Protein AF-A0A931XRP3-F1 (afdb_monomer_lite)

Foldseek 3Di:
DDDDDWDWDDDPDIDTDDFDFQPDQVVVLVVCVVPVCVPNPFKAWDDAQPADPVGHTQGTWIAGPVRDIWTAHDDRGDPVPDRPGPPDPDDDDDDPPDDPPDDDDDD

Sequence (107 aa):
MPIRHAIWKVGTKPEPLAEVSLGKEALLEQMITEDPTILSDRWLLIGRQVRTTHGGFIDLLALNQDGQLIVIELKSKILVSRLHIDKKAVPYGPHPRTNPLSVHAAR

pLDDT: mean 74.0, std 21.75, range [33.06, 96.06]

Secondary structure (DSSP, 8-state):
-PPPP--EE-SSS-EEPPP---S-HHHHHHHHHH-GGGT-TT-EEEEEEEEPTTS-EEEEEEE-TTS-EEEE---S---TT-----------PPPP---S-------

Radius of gyration: 20.44 Å; chains: 1; bounding box: 59×37×60 Å

Structure (mmCIF, N/CA/C/O backbone):
data_AF-A0A931XRP3-F1
#
_entry.id   AF-A0A931XRP3-F1
#
loop_
_atom_site.group_PDB
_atom_site.id
_atom_site.type_symbol
_atom_site.label_atom_id
_atom_site.label_alt_id
_atom_site.label_comp_id
_atom_site.label_asym_id
_atom_site.label_entity_id
_atom_site.label_seq_id
_atom_site.pdbx_PDB_ins_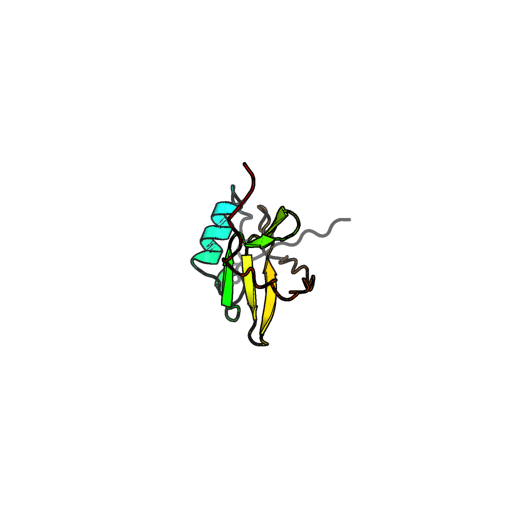code
_atom_site.Cartn_x
_atom_site.Cartn_y
_atom_site.Cartn_z
_atom_site.occupancy
_atom_site.B_iso_or_equiv
_atom_site.auth_seq_id
_atom_site.auth_comp_id
_atom_site.auth_asym_id
_atom_site.auth_atom_id
_atom_site.pdbx_PDB_model_num
ATOM 1 N N . MET A 1 1 ? -10.724 26.947 8.321 1.00 52.25 1 MET A N 1
ATOM 2 C CA . MET A 1 1 ? -10.308 26.123 9.481 1.00 52.25 1 MET A CA 1
ATOM 3 C C . MET A 1 1 ? -9.977 24.718 8.988 1.00 52.25 1 MET A C 1
ATOM 5 O O . MET A 1 1 ? -10.747 24.224 8.173 1.00 52.25 1 MET A O 1
ATOM 9 N N . PRO A 1 2 ? -8.859 24.089 9.394 1.00 67.19 2 PRO A N 1
ATOM 10 C CA . PRO A 1 2 ? -8.528 22.729 8.962 1.00 67.19 2 PRO A CA 1
ATOM 11 C C . PRO A 1 2 ? -9.382 21.682 9.699 1.00 67.19 2 PRO A C 1
ATOM 13 O O . PRO A 1 2 ? -9.527 21.743 10.919 1.00 67.19 2 PRO A O 1
ATOM 16 N N . ILE A 1 3 ? -9.936 20.720 8.958 1.00 74.50 3 ILE A N 1
ATOM 17 C CA . ILE A 1 3 ? -10.701 19.589 9.504 1.00 74.50 3 ILE A CA 1
ATOM 18 C C . ILE A 1 3 ? -9.706 18.525 9.989 1.00 74.50 3 ILE A C 1
ATOM 20 O O . ILE A 1 3 ? -8.907 18.021 9.197 1.00 74.50 3 ILE A O 1
ATOM 24 N N . ARG A 1 4 ? -9.748 18.179 11.281 1.00 67.31 4 ARG A N 1
ATOM 25 C CA . ARG A 1 4 ? -9.006 17.039 11.844 1.00 67.31 4 ARG A CA 1
ATOM 26 C C . ARG A 1 4 ? -9.893 15.798 11.815 1.00 67.31 4 ARG A C 1
ATOM 28 O O . ARG A 1 4 ? -11.001 15.834 12.339 1.00 67.31 4 ARG A O 1
ATOM 35 N N . HIS A 1 5 ? -9.397 14.725 11.210 1.00 70.00 5 HIS A N 1
ATOM 36 C CA . HIS A 1 5 ? -10.068 13.427 11.174 1.00 70.00 5 HIS A CA 1
ATOM 37 C C . HIS A 1 5 ? -9.462 12.550 12.274 1.00 70.00 5 HIS A C 1
ATOM 39 O O . HIS A 1 5 ? -8.244 12.527 12.417 1.00 70.00 5 HIS A O 1
ATOM 45 N N . ALA A 1 6 ? -10.297 11.870 13.058 1.00 79.31 6 ALA A N 1
ATOM 46 C CA . ALA A 1 6 ? -9.867 10.941 14.100 1.00 79.31 6 ALA A CA 1
ATOM 47 C C . ALA A 1 6 ? -10.453 9.560 13.817 1.00 79.31 6 ALA A C 1
ATOM 49 O O . ALA A 1 6 ? -11.593 9.450 13.364 1.00 79.31 6 ALA A O 1
ATOM 50 N N . ILE A 1 7 ? -9.678 8.516 14.093 1.00 83.25 7 ILE A N 1
ATOM 51 C CA . ILE A 1 7 ? -10.077 7.129 13.852 1.00 83.25 7 ILE A CA 1
ATOM 52 C C . ILE A 1 7 ? -10.266 6.445 15.188 1.00 83.25 7 ILE A C 1
ATOM 54 O O . ILE A 1 7 ? -9.487 6.645 16.114 1.00 83.25 7 ILE A O 1
ATOM 58 N N . TRP A 1 8 ? -11.336 5.667 15.286 1.00 88.06 8 TRP A N 1
ATOM 59 C CA . TRP A 1 8 ? -11.772 5.040 16.521 1.00 88.06 8 TRP A CA 1
ATOM 60 C C . TRP A 1 8 ? -11.992 3.558 16.281 1.00 88.06 8 TRP A C 1
ATOM 62 O O . TRP A 1 8 ? -12.605 3.162 15.288 1.00 88.06 8 TRP A O 1
ATOM 72 N N . LYS A 1 9 ? -11.519 2.738 17.214 1.00 87.62 9 LYS A N 1
ATOM 73 C CA . LYS A 1 9 ? -11.898 1.336 17.283 1.00 87.62 9 LYS A CA 1
ATOM 74 C C . LYS A 1 9 ? -13.316 1.253 17.843 1.00 87.62 9 LYS A C 1
ATOM 76 O O . LYS A 1 9 ? -13.597 1.776 18.922 1.00 87.62 9 LYS A O 1
ATOM 81 N N . VAL A 1 10 ? -14.207 0.595 17.106 1.00 89.19 10 VAL A N 1
ATOM 82 C CA . VAL A 1 10 ? -15.580 0.339 17.554 1.00 89.19 10 VAL A CA 1
ATOM 83 C C . VAL A 1 10 ? -15.573 -0.859 18.503 1.00 89.19 10 VAL A C 1
ATOM 85 O O . VAL A 1 10 ? -15.036 -1.917 18.179 1.00 89.19 10 VAL A O 1
ATOM 88 N N . GLY A 1 11 ? -16.163 -0.690 19.683 1.00 88.50 11 GLY A N 1
ATOM 89 C CA . GLY A 1 11 ? -16.241 -1.705 20.730 1.00 88.50 11 GLY A CA 1
ATOM 90 C C . GLY A 1 11 ? -17.196 -1.274 21.843 1.00 88.50 11 GLY A C 1
ATOM 91 O O . GLY A 1 11 ? -17.851 -0.239 21.732 1.00 88.50 11 GLY A O 1
ATOM 92 N N . THR A 1 12 ? -17.266 -2.046 22.932 1.00 92.06 12 THR A N 1
ATOM 93 C CA . THR A 1 12 ? -18.099 -1.712 24.109 1.00 92.06 12 THR A CA 1
ATOM 94 C C . THR A 1 12 ? -17.736 -0.359 24.719 1.00 92.06 12 THR A C 1
ATOM 96 O O . THR A 1 12 ? -18.605 0.344 25.230 1.00 92.06 12 THR A O 1
ATOM 99 N N . LYS A 1 13 ? -16.461 0.026 24.625 1.00 92.00 13 LYS A N 1
ATOM 100 C CA . LYS A 1 13 ? -15.983 1.392 24.823 1.00 92.00 13 LYS A CA 1
ATOM 101 C C . LYS A 1 13 ? -15.257 1.830 23.548 1.00 92.00 13 LYS A C 1
ATOM 10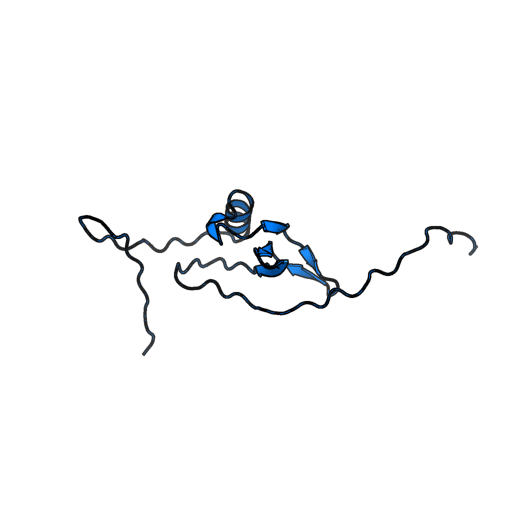3 O O . LYS A 1 13 ? -14.344 1.123 23.125 1.00 92.00 13 LYS A O 1
ATOM 108 N N . PRO A 1 14 ? -15.656 2.946 22.919 1.00 88.62 14 PRO A N 1
ATOM 109 C CA . PRO A 1 14 ? -14.912 3.513 21.805 1.00 88.62 14 PRO A CA 1
ATOM 110 C C . PRO A 1 14 ? -13.526 3.960 22.269 1.00 88.62 14 PRO A C 1
ATOM 112 O O . PRO A 1 14 ? -13.408 4.701 23.245 1.00 88.62 14 PRO A O 1
ATOM 115 N N . GLU A 1 15 ? -12.490 3.543 21.548 1.00 91.06 15 GLU A N 1
ATOM 116 C CA . GLU A 1 15 ? -11.104 3.911 21.846 1.00 91.06 15 GLU A CA 1
ATOM 117 C C . GLU A 1 15 ? -10.485 4.611 20.632 1.00 91.06 15 GLU A C 1
ATOM 119 O O . GLU A 1 15 ? -10.585 4.085 19.517 1.00 91.06 15 GLU A O 1
ATOM 124 N N . PRO A 1 16 ? -9.862 5.792 20.802 1.00 85.44 16 PRO A N 1
ATOM 125 C CA . PRO A 1 16 ? -9.167 6.444 19.705 1.00 85.44 16 PRO A CA 1
ATOM 126 C C . PRO A 1 16 ? -7.971 5.585 19.294 1.00 85.44 16 PRO A C 1
ATOM 128 O O . PRO A 1 16 ? -7.186 5.142 20.134 1.00 85.44 16 PRO A O 1
ATOM 131 N N . LEU A 1 17 ? -7.823 5.351 17.992 1.00 84.75 17 LEU A N 1
ATOM 132 C CA . LEU A 1 17 ? -6.645 4.685 17.461 1.00 84.75 17 LEU A CA 1
ATOM 133 C C . LEU A 1 17 ? -5.473 5.664 17.553 1.00 84.75 17 LEU A C 1
ATOM 135 O O . LEU A 1 17 ? -5.512 6.738 16.950 1.00 84.75 17 LEU A O 1
ATOM 139 N N . ALA A 1 18 ? -4.451 5.305 18.328 1.00 75.44 18 ALA A N 1
ATOM 140 C CA . ALA A 1 18 ? -3.266 6.136 18.466 1.00 75.44 18 ALA A CA 1
ATOM 141 C C . ALA A 1 18 ? -2.580 6.298 17.104 1.00 75.44 18 ALA A C 1
ATOM 143 O O . ALA A 1 18 ? -2.316 5.315 16.409 1.00 75.44 18 ALA A O 1
ATOM 144 N N . GLU A 1 19 ? -2.273 7.541 16.735 1.00 69.31 19 GLU A N 1
ATOM 145 C CA . GLU A 1 19 ? -1.415 7.797 15.586 1.00 69.31 19 GLU A CA 1
ATOM 146 C C . GLU A 1 19 ? -0.018 7.263 15.898 1.00 69.31 19 GLU A C 1
ATOM 148 O O . GLU A 1 19 ? 0.648 7.702 16.837 1.00 69.31 19 GLU A O 1
ATOM 153 N N . VAL A 1 20 ? 0.423 6.301 15.098 1.00 67.00 20 VAL A N 1
ATOM 154 C CA . VAL A 1 20 ? 1.775 5.759 15.154 1.00 67.00 20 VAL A CA 1
ATOM 155 C C . VAL A 1 20 ? 2.524 6.193 13.907 1.00 67.00 20 VAL A C 1
ATOM 157 O O . VAL A 1 20 ? 2.074 5.994 12.781 1.00 67.00 20 VAL A O 1
ATOM 160 N N . SER A 1 21 ? 3.688 6.806 14.112 1.00 66.56 21 SER A N 1
ATOM 161 C CA . SER A 1 21 ? 4.602 7.113 13.018 1.00 66.56 21 SER A CA 1
ATOM 162 C C . SER A 1 21 ? 5.483 5.898 12.768 1.00 66.56 21 SER A C 1
ATOM 164 O O . SER A 1 21 ? 6.292 5.527 13.618 1.00 66.56 21 SER A O 1
ATOM 166 N N . LEU A 1 22 ? 5.379 5.308 11.581 1.00 67.31 22 LEU A N 1
ATOM 167 C CA . LEU A 1 22 ? 6.365 4.337 11.119 1.00 67.31 22 LEU A CA 1
ATOM 168 C C . LEU A 1 22 ? 7.639 5.096 10.752 1.00 67.31 22 LEU A C 1
ATOM 170 O O . LEU A 1 22 ? 7.656 5.914 9.838 1.00 67.31 22 LEU A O 1
ATOM 174 N N . GLY A 1 23 ? 8.713 4.862 11.505 1.00 66.44 23 GLY A N 1
ATOM 175 C CA . GLY A 1 23 ? 9.955 5.628 11.374 1.00 66.44 23 GLY A CA 1
ATOM 176 C C . GLY A 1 23 ? 10.672 5.487 10.025 1.00 66.44 23 GLY A C 1
ATOM 177 O O . GLY A 1 23 ? 11.584 6.265 9.758 1.00 66.44 23 GLY A O 1
ATOM 178 N N . LYS A 1 24 ? 10.306 4.506 9.183 1.00 78.75 24 LYS A N 1
ATOM 179 C CA . LYS A 1 24 ? 10.913 4.265 7.861 1.00 78.75 24 LYS A CA 1
ATOM 180 C C . LYS A 1 24 ? 9.885 3.725 6.863 1.00 78.75 24 LYS A C 1
ATOM 182 O O . LYS A 1 24 ? 9.179 2.770 7.173 1.00 78.75 24 LYS A O 1
ATOM 187 N N . GLU A 1 25 ? 9.877 4.270 5.647 1.00 81.44 25 GLU A N 1
ATOM 188 C CA . GLU A 1 25 ? 9.026 3.801 4.533 1.00 81.44 25 GLU A CA 1
ATOM 189 C C . GLU A 1 25 ? 9.350 2.363 4.122 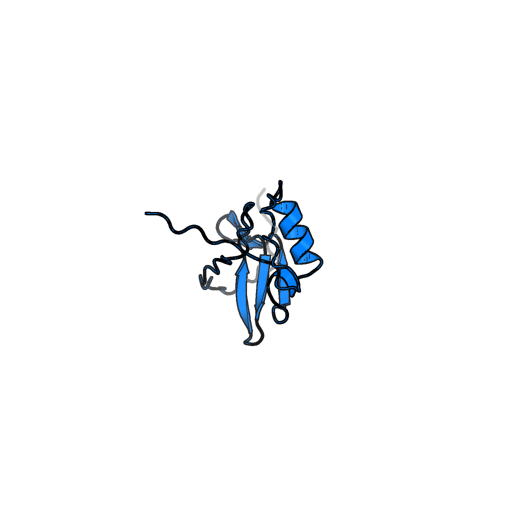1.00 81.44 25 GLU A C 1
ATOM 191 O O . GLU A 1 25 ? 8.441 1.580 3.877 1.00 81.44 25 GLU A O 1
ATOM 196 N N . ALA A 1 26 ? 10.624 1.972 4.190 1.00 86.19 26 ALA A N 1
ATOM 197 C CA . ALA A 1 26 ? 11.053 0.603 3.910 1.00 86.19 26 ALA A CA 1
ATOM 198 C C . ALA A 1 26 ? 10.392 -0.448 4.823 1.00 86.19 26 ALA A C 1
ATOM 200 O O . ALA A 1 26 ? 10.162 -1.572 4.387 1.00 86.19 26 ALA A O 1
ATOM 201 N N . LEU A 1 27 ? 10.075 -0.098 6.078 1.00 86.88 27 LEU A N 1
ATOM 202 C CA . LEU A 1 27 ? 9.380 -1.015 6.984 1.00 86.88 27 LEU A CA 1
ATOM 203 C C . LEU A 1 27 ? 7.918 -1.194 6.564 1.00 86.88 27 LEU A C 1
ATOM 205 O O . LEU A 1 27 ? 7.425 -2.315 6.541 1.00 86.88 27 LEU A O 1
ATOM 209 N N . LEU A 1 28 ? 7.241 -0.103 6.195 1.00 87.12 28 LEU A N 1
ATOM 210 C CA . LEU A 1 28 ? 5.874 -0.171 5.681 1.00 87.12 28 LEU A CA 1
ATOM 211 C C . LEU A 1 28 ? 5.813 -0.967 4.372 1.00 87.12 28 LEU A C 1
ATOM 213 O O . LEU A 1 28 ? 4.940 -1.811 4.201 1.00 87.12 28 LEU A O 1
ATOM 217 N N . GLU A 1 29 ? 6.767 -0.739 3.475 1.00 89.75 29 GLU A N 1
ATOM 218 C CA . GLU A 1 29 ? 6.888 -1.502 2.237 1.00 89.75 29 GLU A CA 1
ATOM 219 C C . GLU A 1 29 ? 7.064 -2.998 2.503 1.00 89.75 29 GLU A C 1
ATOM 221 O O . GLU A 1 29 ? 6.402 -3.821 1.869 1.00 89.75 29 GLU A O 1
ATOM 226 N N . GLN A 1 30 ? 7.933 -3.350 3.454 1.00 91.88 30 GLN A N 1
ATOM 227 C CA . GLN A 1 30 ? 8.139 -4.734 3.859 1.00 91.88 30 GLN A CA 1
ATOM 228 C C . GLN A 1 30 ? 6.842 -5.345 4.397 1.00 91.88 30 GLN A C 1
ATOM 230 O O . GLN A 1 30 ? 6.453 -6.409 3.929 1.00 91.88 30 GLN A O 1
ATOM 235 N N . MET A 1 31 ? 6.140 -4.653 5.300 1.00 91.06 31 MET A N 1
ATOM 236 C CA . MET A 1 31 ? 4.866 -5.129 5.850 1.00 91.06 31 MET A CA 1
ATOM 237 C C . MET A 1 31 ? 3.823 -5.376 4.754 1.00 91.06 31 MET A C 1
ATOM 239 O O . MET A 1 31 ? 3.173 -6.412 4.763 1.00 91.06 31 MET A O 1
ATOM 243 N N . ILE A 1 32 ? 3.686 -4.464 3.787 1.00 92.12 32 ILE A N 1
ATOM 244 C CA . ILE A 1 32 ? 2.741 -4.623 2.668 1.00 92.12 32 ILE A CA 1
ATOM 245 C C . ILE A 1 32 ? 3.166 -5.759 1.729 1.00 92.12 32 ILE A C 1
ATOM 247 O O . ILE A 1 32 ? 2.326 -6.441 1.153 1.00 92.12 32 ILE A O 1
ATOM 251 N N . THR A 1 33 ? 4.469 -5.961 1.543 1.00 92.44 33 THR A N 1
ATOM 252 C CA . THR A 1 33 ? 4.978 -7.068 0.722 1.00 92.44 33 THR A CA 1
ATOM 253 C C . THR A 1 33 ? 4.714 -8.418 1.390 1.00 92.44 33 THR A C 1
ATOM 255 O O . THR A 1 33 ? 4.403 -9.386 0.700 1.00 92.44 33 THR A O 1
ATOM 258 N N . GLU A 1 34 ? 4.837 -8.482 2.718 1.00 94.12 34 GLU A N 1
ATOM 259 C CA . GLU A 1 34 ? 4.517 -9.668 3.518 1.00 94.12 34 GLU A CA 1
ATOM 260 C C . GLU A 1 34 ? 3.006 -9.928 3.558 1.00 94.12 34 GLU A C 1
ATOM 262 O O . GLU A 1 34 ? 2.583 -11.078 3.444 1.00 94.12 34 GLU A O 1
ATOM 267 N N . ASP A 1 35 ? 2.200 -8.868 3.661 1.00 93.44 35 ASP A N 1
ATOM 268 C CA . ASP A 1 35 ? 0.742 -8.939 3.668 1.00 93.44 35 ASP A CA 1
ATOM 269 C C . ASP A 1 35 ? 0.093 -7.833 2.802 1.00 93.44 35 ASP A C 1
ATOM 271 O O . ASP A 1 35 ? -0.199 -6.728 3.279 1.00 93.44 35 ASP A O 1
ATOM 275 N N . PRO A 1 36 ? -0.192 -8.122 1.516 1.00 89.94 36 PRO A N 1
ATOM 276 C CA . PRO A 1 36 ? -0.836 -7.173 0.607 1.00 89.94 36 PRO A CA 1
ATOM 277 C C . PRO A 1 36 ? -2.263 -6.775 1.012 1.00 89.94 36 PRO A C 1
ATOM 279 O O . PRO A 1 36 ? -2.767 -5.752 0.534 1.00 89.94 36 PRO A O 1
ATOM 282 N N . THR A 1 37 ? -2.913 -7.534 1.907 1.00 90.38 37 THR A N 1
ATOM 283 C CA . THR A 1 37 ? -4.278 -7.235 2.378 1.00 90.38 37 THR A CA 1
ATOM 284 C C . THR A 1 37 ? -4.343 -5.927 3.167 1.00 90.38 37 THR A C 1
ATOM 286 O O . THR A 1 37 ? -5.390 -5.282 3.208 1.00 90.38 37 THR A O 1
ATOM 289 N N . ILE A 1 38 ? -3.196 -5.450 3.675 1.00 89.50 38 ILE A N 1
ATOM 290 C CA . ILE A 1 38 ? -3.031 -4.109 4.252 1.00 89.50 38 ILE A CA 1
ATOM 291 C C . ILE A 1 38 ? -3.520 -3.016 3.285 1.00 89.50 38 ILE A C 1
ATOM 293 O O . ILE A 1 38 ? -4.047 -1.992 3.725 1.00 89.50 38 ILE A O 1
ATOM 297 N N . LEU A 1 39 ? -3.352 -3.218 1.973 1.00 89.06 39 LEU A N 1
ATOM 298 C CA . LEU A 1 39 ? -3.857 -2.311 0.941 1.00 89.06 39 LEU A CA 1
ATOM 299 C C . LEU A 1 39 ? -5.239 -2.728 0.433 1.00 89.06 39 LEU A C 1
ATOM 301 O O . LEU A 1 39 ? -6.136 -1.889 0.328 1.00 89.06 39 LEU A O 1
ATOM 305 N N . SER A 1 40 ? -5.398 -4.000 0.057 1.00 90.00 40 SER A N 1
ATOM 306 C CA . SER A 1 40 ? -6.661 -4.561 -0.429 1.00 90.00 40 SER A CA 1
ATOM 307 C C . SER A 1 40 ? -6.582 -6.081 -0.566 1.00 90.00 40 SER A C 1
ATOM 309 O O . SER A 1 40 ? -5.632 -6.603 -1.141 1.00 90.00 40 SER A O 1
ATOM 311 N N . ASP A 1 41 ? -7.654 -6.780 -0.190 1.00 90.50 41 ASP A N 1
ATOM 312 C CA . ASP A 1 41 ? -7.779 -8.241 -0.339 1.00 90.50 41 ASP A CA 1
ATOM 313 C C . ASP A 1 41 ? -7.778 -8.736 -1.795 1.00 90.50 41 ASP A C 1
ATOM 315 O O . ASP A 1 41 ? -7.680 -9.934 -2.053 1.00 90.50 41 ASP A O 1
ATOM 319 N N . ARG A 1 42 ? -7.968 -7.836 -2.766 1.00 92.31 42 ARG A N 1
ATOM 320 C CA . ARG A 1 42 ? -8.174 -8.190 -4.183 1.00 92.31 42 ARG A CA 1
ATOM 321 C C . ARG A 1 42 ? -7.077 -7.683 -5.105 1.00 92.31 42 ARG A C 1
ATOM 323 O O . ARG A 1 42 ? -7.262 -7.666 -6.323 1.00 92.31 42 ARG A O 1
ATOM 330 N N . TRP A 1 43 ? -5.982 -7.192 -4.542 1.00 93.88 43 TRP A N 1
ATOM 331 C CA . TRP A 1 43 ? -4.842 -6.739 -5.322 1.00 93.88 43 TRP A CA 1
ATOM 332 C C . TRP A 1 43 ? -3.769 -7.816 -5.330 1.00 93.88 43 TRP A C 1
ATOM 334 O O . TRP A 1 43 ? -3.378 -8.338 -4.291 1.00 93.88 43 TRP A O 1
ATOM 344 N N . LEU A 1 44 ? -3.278 -8.130 -6.522 1.00 94.69 44 LEU A N 1
ATOM 345 C CA . LEU A 1 44 ? -2.120 -8.983 -6.710 1.00 94.69 44 LEU A CA 1
ATOM 346 C C . LEU A 1 44 ? -0.888 -8.093 -6.821 1.00 94.69 44 LEU A C 1
ATOM 348 O O . LEU A 1 44 ? -0.733 -7.386 -7.816 1.00 94.69 44 LEU A O 1
ATOM 352 N N . LEU A 1 45 ? -0.010 -8.126 -5.823 1.00 95.19 45 LEU A N 1
ATOM 353 C CA . LEU A 1 45 ? 1.276 -7.443 -5.903 1.00 95.19 45 LEU A CA 1
ATOM 354 C C . LEU A 1 45 ? 2.157 -8.142 -6.954 1.00 95.19 45 LEU A C 1
ATOM 356 O O . LEU A 1 45 ? 2.405 -9.342 -6.865 1.00 95.19 45 LEU A O 1
ATOM 360 N N . ILE A 1 46 ? 2.614 -7.392 -7.956 1.00 95.69 46 ILE A N 1
ATOM 361 C CA . ILE A 1 46 ? 3.419 -7.897 -9.081 1.00 95.69 46 ILE A CA 1
ATOM 362 C C . ILE A 1 46 ? 4.831 -7.305 -9.133 1.00 95.69 46 ILE A C 1
ATOM 364 O O . ILE A 1 46 ? 5.650 -7.737 -9.942 1.00 95.69 46 ILE A O 1
ATOM 368 N N . GLY A 1 47 ? 5.137 -6.313 -8.296 1.00 94.75 47 GLY A N 1
ATOM 369 C CA . GLY A 1 47 ? 6.460 -5.709 -8.250 1.00 94.75 47 GLY A CA 1
ATOM 370 C C . GLY A 1 47 ? 6.685 -4.851 -7.015 1.00 94.75 47 GLY A C 1
ATOM 371 O O . GLY A 1 47 ? 5.750 -4.302 -6.436 1.00 94.75 47 GLY A O 1
ATOM 372 N N . ARG A 1 48 ? 7.958 -4.730 -6.646 1.00 94.94 48 ARG A N 1
ATOM 373 C CA . 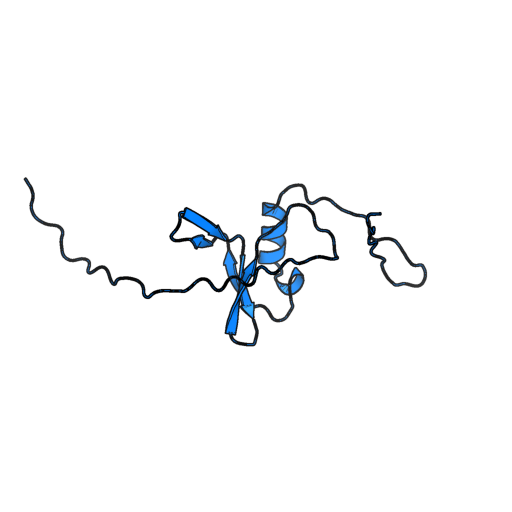ARG A 1 48 ? 8.464 -3.906 -5.550 1.00 94.94 48 ARG A CA 1
ATOM 374 C C . ARG A 1 48 ? 9.702 -3.164 -6.034 1.00 94.94 48 ARG A C 1
ATOM 376 O O . ARG A 1 48 ? 10.530 -3.782 -6.704 1.00 94.94 48 ARG A O 1
ATOM 383 N N . GLN A 1 49 ? 9.823 -1.881 -5.697 1.00 94.12 49 GLN A N 1
ATOM 384 C CA . GLN A 1 49 ? 10.927 -1.008 -6.106 1.00 94.12 49 GLN A CA 1
ATOM 385 C C . GLN A 1 49 ? 11.201 -1.148 -7.614 1.00 94.12 49 GLN A C 1
ATOM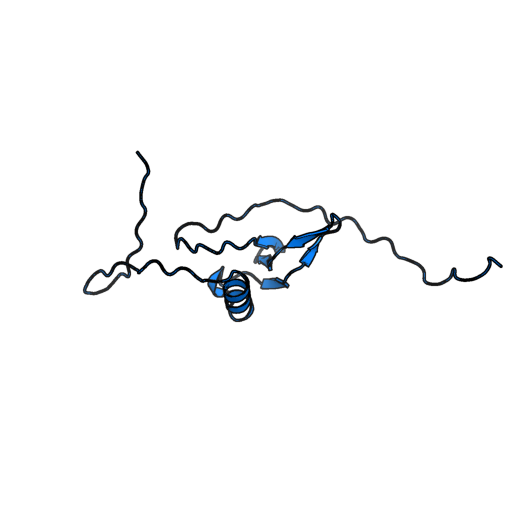 387 O O . GLN A 1 49 ? 12.302 -1.472 -8.067 1.00 94.12 49 GLN A O 1
ATOM 392 N N . VAL A 1 50 ? 10.148 -0.972 -8.414 1.00 94.88 50 VAL A N 1
ATOM 393 C CA . VAL A 1 50 ? 10.187 -1.182 -9.863 1.00 94.88 50 VAL A CA 1
ATOM 394 C C . VAL A 1 50 ? 10.847 0.021 -10.521 1.00 94.88 50 VAL A C 1
ATOM 396 O O . VAL A 1 50 ? 10.331 1.137 -10.474 1.00 94.88 50 VAL A O 1
ATOM 399 N N . ARG A 1 51 ? 11.995 -0.205 -11.164 1.00 94.38 51 ARG A N 1
ATOM 400 C CA . ARG A 1 51 ? 12.725 0.847 -11.876 1.00 94.38 51 ARG A CA 1
ATOM 401 C C . ARG A 1 51 ? 11.936 1.332 -13.091 1.00 94.38 51 ARG A C 1
ATOM 403 O O . ARG A 1 51 ? 11.531 0.537 -13.937 1.00 94.38 51 ARG A O 1
ATOM 410 N N . THR A 1 52 ? 11.788 2.645 -13.220 1.00 90.19 52 THR A N 1
ATOM 411 C CA . THR A 1 52 ? 11.163 3.281 -14.380 1.00 90.19 52 THR A CA 1
ATOM 412 C C . THR A 1 52 ? 12.204 3.651 -15.433 1.00 90.19 52 THR A C 1
ATOM 414 O O . THR A 1 52 ? 13.377 3.898 -15.140 1.00 90.19 52 THR A O 1
ATOM 417 N N . THR A 1 53 ? 11.769 3.734 -16.689 1.00 87.88 53 THR A N 1
ATOM 418 C CA . THR A 1 53 ? 12.623 4.100 -17.832 1.00 87.88 53 THR A CA 1
ATOM 419 C C . THR A 1 53 ? 13.204 5.513 -17.734 1.00 87.88 53 THR A C 1
ATOM 421 O O . THR A 1 53 ? 14.235 5.787 -18.338 1.00 87.88 53 THR A O 1
ATOM 424 N N . HIS A 1 54 ? 12.588 6.389 -16.937 1.00 85.25 54 HIS A N 1
ATOM 425 C CA . HIS A 1 54 ? 13.014 7.776 -16.730 1.00 85.25 54 HIS A CA 1
ATOM 426 C C . HIS A 1 54 ? 13.894 7.958 -15.480 1.00 85.25 54 HIS A C 1
ATOM 428 O O . HIS A 1 54 ? 14.196 9.086 -15.103 1.00 85.25 54 HIS A O 1
ATOM 434 N N . GLY A 1 55 ? 14.326 6.864 -14.839 1.00 78.12 55 GLY A N 1
ATOM 435 C CA . GLY A 1 55 ? 15.327 6.905 -13.769 1.00 78.12 55 GLY A CA 1
ATOM 436 C C . GLY A 1 55 ? 14.786 7.002 -12.340 1.00 78.12 55 GLY A C 1
ATOM 437 O O . GLY A 1 55 ? 15.571 7.257 -11.433 1.00 78.12 55 GLY A O 1
ATOM 438 N N . GLY A 1 56 ? 13.488 6.774 -12.123 1.00 89.44 56 GLY A N 1
ATOM 439 C CA . GLY A 1 56 ? 12.882 6.668 -10.788 1.00 89.44 56 GLY A CA 1
ATOM 440 C C . GLY A 1 56 ? 12.559 5.227 -10.384 1.00 89.44 56 GLY A C 1
ATOM 441 O O . GLY A 1 56 ? 12.754 4.298 -11.170 1.00 89.44 56 GLY A O 1
ATOM 442 N N . PHE A 1 57 ? 12.010 5.059 -9.184 1.00 90.81 57 PHE A N 1
ATOM 443 C CA . PHE A 1 57 ? 11.461 3.797 -8.690 1.00 90.81 57 PHE A CA 1
ATOM 444 C C . PHE A 1 57 ? 10.004 3.995 -8.280 1.00 90.81 57 PHE A C 1
ATOM 446 O O . PHE A 1 57 ? 9.657 5.059 -7.779 1.00 90.81 57 PHE A O 1
ATOM 453 N N . ILE A 1 58 ? 9.184 2.981 -8.541 1.00 91.31 58 ILE A N 1
ATOM 454 C CA . ILE A 1 58 ? 7.840 2.829 -7.981 1.00 91.31 58 ILE A CA 1
ATOM 455 C C . ILE A 1 58 ? 7.971 1.906 -6.773 1.00 91.31 58 ILE A C 1
ATOM 457 O O . ILE A 1 58 ? 8.488 0.796 -6.939 1.00 91.31 58 ILE A O 1
ATOM 461 N N . ASP A 1 59 ? 7.487 2.318 -5.600 1.00 92.00 59 ASP A N 1
ATOM 462 C CA . ASP A 1 59 ? 7.618 1.515 -4.375 1.00 92.00 59 ASP A CA 1
ATOM 463 C C . ASP A 1 59 ? 6.962 0.142 -4.530 1.00 92.00 59 ASP A C 1
ATOM 465 O O . ASP A 1 59 ? 7.601 -0.893 -4.328 1.00 92.00 59 ASP A O 1
ATOM 469 N N . LEU A 1 60 ? 5.697 0.113 -4.958 1.00 94.06 60 LEU A N 1
ATOM 470 C CA . LEU A 1 60 ? 4.936 -1.118 -5.144 1.00 94.06 60 LEU A CA 1
ATOM 471 C C . LEU A 1 60 ? 4.058 -1.049 -6.403 1.00 94.06 60 LEU A C 1
ATOM 473 O O . LEU A 1 60 ? 3.496 -0.011 -6.755 1.00 94.06 60 LEU A O 1
ATOM 477 N N . LEU A 1 61 ? 3.926 -2.184 -7.087 1.00 95.62 61 LEU A N 1
ATOM 478 C CA . LEU A 1 61 ? 3.149 -2.326 -8.315 1.00 95.62 61 LEU A CA 1
ATOM 479 C C . LEU A 1 61 ? 2.202 -3.516 -8.187 1.00 95.62 61 LEU A C 1
ATOM 481 O O . LEU A 1 61 ? 2.644 -4.614 -7.850 1.00 95.62 61 LEU A O 1
ATOM 485 N N . ALA A 1 62 ? 0.918 -3.324 -8.479 1.00 96.06 62 ALA A N 1
ATOM 486 C CA . ALA A 1 62 ? -0.100 -4.361 -8.338 1.00 96.06 62 ALA A CA 1
ATOM 487 C C . ALA A 1 62 ? -1.065 -4.423 -9.532 1.00 96.06 62 ALA A C 1
ATOM 489 O O . ALA A 1 62 ? -1.166 -3.482 -10.315 1.00 96.06 62 ALA A O 1
ATOM 490 N N . LEU A 1 63 ? -1.799 -5.528 -9.648 1.00 95.50 63 LEU A N 1
ATOM 491 C CA . LEU A 1 63 ? -2.972 -5.673 -10.511 1.00 95.50 63 LEU A CA 1
ATOM 492 C C . LEU A 1 63 ? -4.226 -5.800 -9.649 1.00 95.50 63 LEU A C 1
ATOM 494 O O . LEU A 1 63 ? -4.209 -6.496 -8.636 1.00 95.50 63 LEU A O 1
ATOM 498 N N . ASN A 1 64 ? -5.324 -5.167 -10.054 1.00 93.56 64 ASN A N 1
ATOM 499 C CA . ASN A 1 64 ? -6.629 -5.428 -9.446 1.00 93.56 64 ASN A CA 1
ATOM 500 C C . ASN A 1 64 ? -7.374 -6.573 -10.163 1.00 93.56 64 ASN A C 1
ATOM 502 O O . ASN A 1 64 ? -6.926 -7.093 -11.185 1.00 93.56 64 ASN A O 1
ATOM 506 N N . GLN A 1 65 ? -8.547 -6.935 -9.637 1.00 93.62 65 GLN A N 1
ATOM 507 C CA . GLN A 1 65 ? -9.429 -7.972 -10.195 1.00 93.62 65 GLN A CA 1
ATOM 508 C C . GLN A 1 65 ? -9.854 -7.733 -11.660 1.00 93.62 65 GLN A C 1
ATOM 510 O O . GLN A 1 65 ? -10.198 -8.684 -12.352 1.00 93.62 65 GLN A O 1
ATOM 515 N N . ASP A 1 66 ? -9.811 -6.484 -12.132 1.00 94.62 66 ASP A N 1
ATOM 516 C CA . ASP A 1 66 ? -10.181 -6.098 -13.498 1.00 94.62 66 ASP A CA 1
ATOM 517 C C . ASP A 1 66 ? -8.963 -6.096 -14.447 1.00 94.62 66 ASP A C 1
ATOM 519 O O . ASP A 1 66 ? -9.056 -5.659 -15.594 1.00 94.62 66 ASP A O 1
ATOM 523 N N . GLY A 1 67 ? -7.794 -6.548 -13.972 1.00 91.50 67 GLY A N 1
ATOM 524 C CA . GLY A 1 67 ? -6.540 -6.554 -14.729 1.00 91.50 67 GLY A CA 1
ATOM 525 C C . GLY A 1 67 ? -5.908 -5.170 -14.897 1.00 91.50 67 GLY A C 1
ATOM 526 O O . GLY A 1 67 ? -5.009 -4.997 -15.719 1.00 91.50 67 GLY A O 1
ATOM 527 N N . GLN A 1 68 ? -6.362 -4.170 -14.139 1.00 95.62 68 GLN A N 1
ATOM 528 C CA . GLN A 1 68 ? -5.802 -2.824 -14.188 1.00 95.62 68 GLN A CA 1
ATOM 529 C C . GLN A 1 68 ? -4.543 -2.737 -13.334 1.00 95.62 68 GLN A C 1
ATOM 531 O O . GLN A 1 68 ? -4.505 -3.229 -12.205 1.00 95.62 68 GLN A O 1
ATOM 536 N N . LEU A 1 69 ? -3.539 -2.044 -13.865 1.00 94.44 69 LEU A N 1
ATOM 537 C CA . LEU A 1 69 ? -2.296 -1.769 -13.164 1.00 94.44 69 LEU A CA 1
ATOM 538 C C . LEU A 1 69 ? -2.471 -0.647 -12.139 1.00 94.44 69 LEU A C 1
ATOM 540 O O . LEU A 1 69 ? -2.957 0.437 -12.463 1.00 94.44 69 LEU A O 1
ATOM 544 N N . ILE A 1 70 ? -2.023 -0.909 -10.918 1.00 93.12 70 ILE A N 1
ATOM 545 C CA . ILE A 1 70 ? -2.064 0.002 -9.782 1.00 93.12 70 ILE A CA 1
ATOM 546 C C . ILE A 1 70 ? -0.629 0.331 -9.371 1.00 93.12 70 ILE A C 1
ATOM 548 O O . ILE A 1 70 ? 0.156 -0.563 -9.056 1.00 93.12 70 ILE A O 1
ATOM 552 N N . VAL A 1 71 ? -0.303 1.622 -9.372 1.00 93.69 71 VAL A N 1
ATOM 553 C CA . VAL A 1 71 ? 0.964 2.174 -8.878 1.00 93.69 71 VAL A CA 1
ATOM 554 C C . VAL A 1 71 ? 0.744 2.635 -7.444 1.00 93.69 71 VAL A C 1
ATOM 556 O O . VAL A 1 71 ? -0.212 3.364 -7.169 1.00 93.69 71 VAL A O 1
ATOM 559 N N . ILE A 1 72 ? 1.602 2.190 -6.533 1.00 91.38 72 ILE A N 1
ATOM 560 C CA . ILE A 1 72 ? 1.505 2.482 -5.107 1.00 91.38 72 ILE A CA 1
ATOM 561 C C . ILE A 1 72 ? 2.788 3.198 -4.693 1.00 91.38 72 ILE A C 1
ATOM 563 O O . ILE A 1 72 ? 3.877 2.637 -4.785 1.00 91.38 72 ILE A O 1
ATOM 567 N N . GLU A 1 73 ? 2.625 4.429 -4.218 1.00 90.50 73 GLU A N 1
ATOM 568 C CA . GLU A 1 73 ? 3.690 5.277 -3.683 1.00 90.50 73 GLU A CA 1
ATOM 569 C C . GLU A 1 73 ? 3.474 5.425 -2.176 1.00 90.50 73 GLU A C 1
ATOM 571 O O . GLU A 1 73 ? 2.392 5.830 -1.730 1.00 90.50 73 GLU A O 1
ATOM 576 N N . LEU A 1 74 ? 4.477 5.078 -1.376 1.00 86.88 74 LEU A N 1
ATOM 577 C CA . LEU A 1 74 ? 4.360 5.059 0.073 1.00 86.88 74 LEU A CA 1
ATOM 578 C C . LEU A 1 74 ? 4.719 6.419 0.675 1.00 86.88 74 LEU A C 1
ATOM 580 O O . LEU A 1 74 ? 5.498 7.215 0.150 1.00 86.88 74 LEU A O 1
ATOM 584 N N . LYS A 1 75 ? 4.105 6.704 1.825 1.00 80.25 75 LYS A N 1
ATOM 585 C CA . LYS A 1 75 ? 4.452 7.847 2.666 1.00 80.25 75 LYS A CA 1
ATOM 586 C C . LYS A 1 75 ? 4.624 7.385 4.099 1.00 80.25 75 LYS A C 1
ATOM 588 O O . LYS A 1 75 ? 3.772 6.700 4.654 1.00 80.25 75 LYS A O 1
ATOM 593 N N . SER A 1 76 ? 5.693 7.859 4.723 1.00 64.75 76 SER A N 1
ATOM 594 C CA . SER A 1 76 ? 6.086 7.600 6.118 1.00 64.75 76 SER A CA 1
ATOM 595 C C . SER A 1 76 ? 5.037 8.011 7.170 1.00 64.75 76 SER A C 1
ATOM 597 O O . SER A 1 76 ? 5.150 7.642 8.337 1.00 64.75 76 SER A O 1
ATOM 599 N N . LYS A 1 77 ? 3.988 8.748 6.776 1.00 59.88 77 LYS A N 1
ATOM 600 C CA . LYS A 1 77 ? 2.837 9.081 7.625 1.00 59.88 77 LYS A CA 1
ATOM 601 C C . LYS A 1 77 ? 1.628 8.249 7.210 1.00 59.88 77 LYS A C 1
ATOM 603 O O . LYS A 1 77 ? 0.945 8.593 6.248 1.00 59.88 77 LYS A O 1
ATOM 608 N N . ILE A 1 78 ? 1.321 7.206 7.977 1.00 51.97 78 ILE A N 1
ATOM 609 C CA . ILE A 1 78 ? 0.016 6.551 7.889 1.00 51.97 78 ILE A CA 1
ATOM 610 C C . ILE A 1 78 ? -0.994 7.439 8.617 1.00 51.97 78 ILE A C 1
ATOM 612 O O . ILE A 1 78 ? -1.137 7.380 9.832 1.00 51.97 78 ILE A O 1
ATOM 616 N N . LEU A 1 79 ? -1.713 8.272 7.868 1.00 41.84 79 LEU A N 1
ATOM 617 C CA . LEU A 1 79 ? -3.050 8.669 8.290 1.00 41.84 79 LEU A CA 1
ATOM 618 C C . LEU A 1 79 ? -3.964 7.546 7.812 1.00 41.84 79 LEU A C 1
ATOM 620 O O . LEU A 1 79 ? -4.068 7.330 6.603 1.00 41.84 79 LEU A O 1
ATOM 624 N N . VAL A 1 80 ? -4.641 6.846 8.723 1.00 40.69 80 VAL A N 1
ATOM 625 C CA . VAL A 1 80 ? -5.555 5.726 8.405 1.00 40.69 80 VAL A CA 1
ATOM 626 C C . VAL A 1 80 ? -6.823 6.220 7.642 1.00 40.69 80 VAL A C 1
ATOM 628 O O . VAL A 1 80 ? -7.876 5.601 7.645 1.00 40.69 80 VAL A O 1
ATOM 631 N N . SER A 1 81 ? -6.751 7.358 6.938 1.00 33.06 81 SER A N 1
ATOM 632 C CA . SER A 1 81 ? -7.841 7.964 6.159 1.00 33.06 81 SER A CA 1
ATOM 633 C C . SER A 1 81 ? -7.465 8.370 4.728 1.00 33.06 81 SER A C 1
ATOM 635 O O . SER A 1 81 ? -8.278 9.020 4.070 1.00 33.06 81 SER A O 1
ATOM 637 N N . ARG A 1 82 ? -6.263 8.068 4.207 1.00 35.41 82 ARG A N 1
ATOM 638 C CA . ARG A 1 82 ? -5.930 8.500 2.835 1.00 35.41 82 ARG A CA 1
ATOM 639 C C . ARG A 1 82 ? -4.897 7.623 2.130 1.00 35.41 82 ARG A C 1
ATOM 641 O O . ARG A 1 82 ? -3.711 7.931 2.136 1.00 35.41 82 ARG A O 1
ATOM 648 N N . LEU A 1 83 ? -5.371 6.596 1.426 1.00 35.66 83 LEU A N 1
ATOM 649 C CA . LEU A 1 83 ? -4.634 6.036 0.294 1.00 35.66 83 LEU A CA 1
ATOM 650 C C . LEU A 1 83 ? -4.833 6.998 -0.893 1.00 35.66 83 LEU A C 1
ATOM 652 O O . LEU A 1 83 ? -5.923 7.067 -1.462 1.00 35.66 83 LEU A O 1
ATOM 656 N N . HIS A 1 84 ? -3.826 7.811 -1.226 1.00 40.41 84 HIS A N 1
ATOM 657 C CA . HIS A 1 84 ? -3.820 8.522 -2.509 1.00 40.41 84 HIS A CA 1
ATOM 658 C C . HIS A 1 84 ? -3.383 7.525 -3.581 1.00 40.41 84 HIS A C 1
ATOM 660 O O . HIS A 1 84 ? -2.202 7.229 -3.713 1.00 40.41 84 HIS A O 1
ATOM 666 N N . ILE A 1 85 ? -4.349 6.987 -4.324 1.00 45.72 85 ILE A N 1
ATOM 667 C CA . ILE A 1 85 ? -4.070 6.238 -5.549 1.00 45.72 85 ILE A CA 1
ATOM 668 C C . ILE A 1 85 ? -3.890 7.276 -6.655 1.00 45.72 85 ILE A C 1
ATOM 670 O O . ILE A 1 85 ? -4.877 7.786 -7.195 1.00 45.72 85 ILE A O 1
ATOM 674 N N . ASP A 1 86 ? -2.645 7.603 -6.994 1.00 41.75 86 ASP A N 1
ATOM 675 C CA . ASP A 1 86 ? -2.367 8.357 -8.213 1.00 41.75 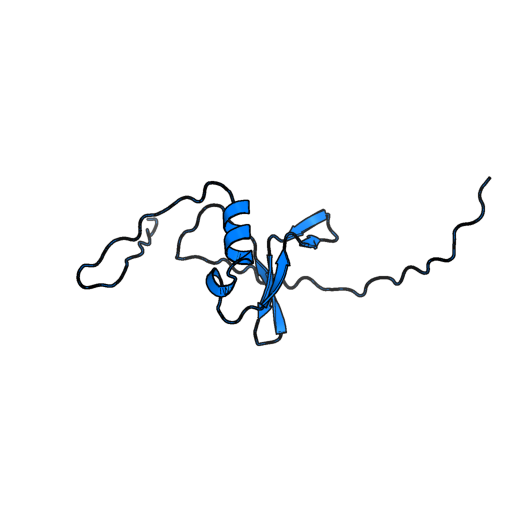86 ASP A CA 1
ATOM 676 C C . ASP A 1 86 ? -2.595 7.431 -9.413 1.00 41.75 86 ASP A C 1
ATOM 678 O O . ASP A 1 86 ? -1.746 6.633 -9.805 1.00 41.75 86 ASP A O 1
ATOM 682 N N . LYS A 1 87 ? -3.786 7.524 -10.014 1.00 41.56 87 LYS A N 1
ATOM 683 C CA . LYS A 1 87 ? -4.132 6.853 -11.274 1.00 41.56 87 LYS A CA 1
ATOM 684 C C . LYS A 1 87 ? -3.388 7.510 -12.439 1.00 41.56 87 LYS A C 1
ATOM 686 O O . LYS A 1 87 ? -3.995 8.180 -13.272 1.00 41.56 87 LYS A O 1
ATOM 691 N N . LYS A 1 88 ? -2.069 7.351 -12.515 1.00 38.19 88 LYS A N 1
ATOM 692 C CA . LYS A 1 88 ? -1.320 7.676 -13.730 1.00 38.19 88 LYS A CA 1
ATOM 693 C C . LYS A 1 88 ? -1.116 6.394 -14.519 1.00 38.19 88 LYS A C 1
ATOM 695 O O . LYS A 1 88 ? -0.309 5.550 -14.153 1.00 38.19 88 LYS A O 1
ATOM 700 N N . ALA A 1 89 ? -1.876 6.250 -15.603 1.00 38.88 89 ALA A N 1
ATOM 701 C CA . ALA A 1 89 ? -1.608 5.234 -16.606 1.00 38.88 89 ALA A CA 1
ATOM 702 C C . ALA A 1 89 ? -0.201 5.483 -17.170 1.00 38.88 89 ALA A C 1
ATOM 704 O O . ALA A 1 89 ? 0.026 6.468 -17.872 1.00 38.88 89 ALA A O 1
ATOM 705 N N . VAL A 1 90 ? 0.757 4.626 -16.821 1.00 47.50 90 VAL A N 1
ATOM 706 C CA . VAL A 1 90 ? 2.077 4.619 -17.454 1.00 47.50 90 VAL A CA 1
ATOM 707 C C . VAL A 1 90 ? 1.942 3.799 -18.739 1.00 47.50 90 VAL A C 1
ATOM 709 O O . VAL A 1 90 ? 1.586 2.621 -18.657 1.00 47.50 90 VAL A O 1
ATOM 712 N N . PRO A 1 91 ? 2.168 4.373 -19.934 1.00 40.19 91 PRO A N 1
ATOM 713 C CA . PRO A 1 91 ? 2.093 3.607 -21.168 1.00 40.19 91 PRO A CA 1
ATOM 714 C C . PRO A 1 91 ? 3.273 2.628 -21.233 1.00 40.19 91 PRO A C 1
ATOM 716 O O . PRO A 1 91 ? 4.429 3.036 -21.349 1.00 40.19 91 PRO A O 1
ATOM 719 N N . TYR A 1 92 ? 2.981 1.328 -21.178 1.00 46.97 92 TYR A N 1
ATOM 720 C CA . TYR A 1 92 ? 3.942 0.285 -21.530 1.00 46.97 92 TYR A CA 1
ATOM 721 C C . TYR A 1 92 ? 4.069 0.245 -23.057 1.00 46.97 92 TYR A C 1
ATOM 723 O O . TYR A 1 92 ? 3.224 -0.316 -23.751 1.00 46.97 92 TYR A O 1
ATOM 731 N N . GLY A 1 93 ? 5.110 0.887 -23.588 1.00 48.50 93 GLY A N 1
ATOM 732 C CA . GLY A 1 93 ? 5.542 0.694 -24.972 1.00 48.50 93 GLY A CA 1
ATOM 733 C C . GLY A 1 93 ? 6.282 -0.643 -25.137 1.00 48.50 93 GLY A C 1
ATOM 734 O O . GLY A 1 93 ? 6.865 -1.139 -24.171 1.00 48.50 93 GLY A O 1
ATOM 735 N N . PRO A 1 94 ? 6.278 -1.252 -26.336 1.00 47.56 94 PRO A N 1
ATOM 736 C CA . PRO A 1 94 ? 6.940 -2.533 -26.563 1.00 47.56 94 PRO A CA 1
ATOM 737 C C . PRO A 1 94 ? 8.461 -2.413 -26.386 1.00 47.56 94 PRO A C 1
ATOM 739 O O . PRO A 1 94 ? 9.096 -1.513 -26.936 1.00 47.56 94 PRO A O 1
ATOM 742 N N . HIS A 1 95 ? 9.053 -3.346 -25.634 1.00 52.84 95 HIS A N 1
ATOM 743 C CA . HIS A 1 95 ? 10.504 -3.471 -25.505 1.00 52.84 95 HIS A CA 1
ATOM 744 C C . HIS A 1 95 ? 11.163 -3.678 -26.882 1.00 52.84 95 HIS A C 1
ATOM 746 O O . HIS A 1 95 ? 10.714 -4.544 -27.643 1.00 52.84 95 HIS A O 1
ATOM 752 N N . PRO A 1 96 ? 12.260 -2.969 -27.206 1.00 44.62 96 PRO A N 1
ATOM 753 C CA . PRO A 1 96 ? 13.070 -3.320 -28.361 1.00 44.62 96 PRO A CA 1
ATOM 754 C C . PRO A 1 96 ? 13.736 -4.675 -28.101 1.00 44.62 96 PRO A C 1
ATOM 756 O O . PRO A 1 96 ? 14.470 -4.848 -27.128 1.00 44.62 96 PRO A O 1
ATOM 759 N N . ARG A 1 97 ? 13.476 -5.652 -28.976 1.00 45.06 97 ARG A N 1
ATOM 760 C CA . ARG A 1 97 ? 14.231 -6.909 -29.017 1.00 45.06 97 ARG A CA 1
ATOM 761 C C . ARG A 1 97 ? 15.673 -6.576 -29.399 1.00 45.06 97 ARG A C 1
ATOM 763 O O . ARG A 1 97 ? 15.945 -6.302 -30.564 1.00 45.06 97 ARG A O 1
ATOM 770 N N . THR A 1 98 ? 16.596 -6.579 -28.444 1.00 49.66 98 THR A N 1
ATOM 771 C CA . THR A 1 98 ? 18.026 -6.526 -28.756 1.00 49.66 98 THR A CA 1
ATOM 772 C C . THR A 1 98 ? 18.479 -7.918 -29.201 1.00 49.66 98 THR A C 1
ATOM 774 O O . THR A 1 98 ? 18.357 -8.905 -28.481 1.00 49.66 98 THR A O 1
ATOM 777 N N . ASN A 1 99 ? 18.940 -8.003 -30.447 1.00 41.31 99 ASN A N 1
ATOM 778 C CA . ASN A 1 99 ? 19.537 -9.194 -31.044 1.00 41.31 99 ASN A CA 1
ATOM 779 C C . ASN A 1 99 ? 20.994 -9.330 -30.542 1.00 41.31 99 ASN A C 1
ATOM 781 O O . ASN A 1 99 ? 21.756 -8.379 -30.718 1.00 41.31 99 ASN A O 1
ATOM 785 N N . PRO A 1 100 ? 21.426 -10.452 -29.933 1.00 38.91 100 PRO A N 1
ATOM 786 C CA . PRO A 1 100 ? 22.752 -10.568 -29.313 1.00 38.91 100 PRO A CA 1
ATOM 787 C C . PRO A 1 100 ? 23.904 -10.885 -30.291 1.00 38.91 100 PRO A C 1
ATOM 789 O O . PRO A 1 100 ? 24.911 -11.461 -29.890 1.00 38.91 100 PRO A O 1
ATOM 792 N N . LEU A 1 101 ? 23.810 -10.505 -31.568 1.00 42.47 101 LEU A N 1
ATOM 793 C CA . LEU A 1 101 ? 24.852 -10.775 -32.568 1.00 42.47 101 LEU A CA 1
ATOM 794 C C . LEU A 1 101 ? 25.311 -9.495 -33.267 1.00 42.47 101 LEU A C 1
ATOM 796 O O . LEU A 1 101 ? 24.989 -9.260 -34.426 1.00 42.47 101 LEU A O 1
ATOM 800 N N . SER A 1 102 ? 26.064 -8.657 -32.555 1.00 41.44 102 SER A N 1
ATOM 801 C CA . SER A 1 102 ? 26.936 -7.623 -33.137 1.00 41.44 102 SER A CA 1
ATOM 802 C C . SER A 1 102 ? 27.966 -7.174 -32.099 1.00 41.44 102 SER A C 1
ATOM 804 O O . SER A 1 102 ? 27.939 -6.055 -31.602 1.00 41.44 102 SER A O 1
ATOM 806 N N . VAL A 1 103 ? 28.883 -8.069 -31.746 1.00 43.94 103 VAL A N 1
ATOM 807 C CA . VAL A 1 103 ? 30.202 -7.668 -31.252 1.00 43.94 103 VAL A CA 1
ATOM 808 C C . VAL A 1 103 ? 31.164 -8.245 -32.262 1.00 43.94 103 VAL A C 1
ATOM 810 O O . VAL A 1 103 ? 31.322 -9.455 -32.261 1.00 43.94 103 VAL A O 1
ATOM 813 N N . HIS A 1 104 ? 31.726 -7.417 -33.142 1.00 38.00 104 HIS A N 1
ATOM 814 C CA . HIS A 1 104 ? 33.053 -7.564 -33.750 1.00 38.00 104 HIS A CA 1
ATOM 815 C C . HIS A 1 104 ? 33.382 -6.288 -34.540 1.00 38.00 104 HIS A C 1
ATOM 817 O O . HIS A 1 104 ? 32.534 -5.750 -35.242 1.00 38.00 104 HIS A O 1
ATOM 823 N N . ALA A 1 105 ? 34.652 -5.890 -34.436 1.00 33.88 105 ALA A N 1
ATOM 824 C CA . ALA A 1 105 ? 35.356 -4.847 -35.181 1.00 33.88 105 ALA A CA 1
ATOM 825 C C . ALA A 1 105 ? 35.196 -3.390 -34.703 1.00 33.88 105 ALA A C 1
ATOM 827 O O . ALA A 1 105 ? 34.395 -2.622 -35.218 1.00 33.88 105 ALA A O 1
ATOM 828 N N . ALA A 1 106 ? 36.107 -2.984 -33.818 1.00 35.12 106 ALA A N 1
ATOM 829 C CA . ALA A 1 106 ? 37.031 -1.897 -34.137 1.00 35.12 106 ALA A CA 1
ATOM 830 C C . ALA A 1 106 ? 38.328 -2.111 -33.339 1.00 35.12 106 ALA A C 1
ATOM 832 O O . ALA A 1 106 ? 38.307 -2.167 -32.110 1.00 35.12 106 ALA A O 1
ATOM 833 N N . ARG A 1 107 ? 39.418 -2.341 -34.077 1.00 42.72 107 ARG A N 1
ATOM 834 C CA . ARG A 1 107 ? 40.790 -2.098 -33.624 1.00 42.72 107 ARG A CA 1
ATOM 835 C C . ARG A 1 107 ? 41.054 -0.599 -33.655 1.00 42.72 107 ARG A C 1
ATOM 837 O O . ARG A 1 107 ? 40.434 0.056 -34.522 1.00 42.72 107 ARG A O 1
#